Protein 1ABO (pdb70)

GO terms:
  GO:0005515 protein binding (F, IPI)
  GO:0035556 intracellular signal transduction (P, IGI)
  GO:1905244 regulation of modification of synaptic structure (P, IGI)
  GO:1900272 negative regulation of long-term synaptic potentiation (P, IGI)
  GO:0048013 ephrin receptor signaling pathway (P, IGI)
  GO:0046875 ephrin receptor binding (F, IPI)
  GO:0004713 protein tyrosine kinase activity (F, IDA)
  GO:0006468 protein phosphorylation (P, IDA)
  GO:0004713 protein tyrosine kinase activity (F, EXP)
  GO:0045580 regulation of T cell differentiation (P, IMP)
  GO:0051015 actin filament binding (F, IDA)
  GO:0004672 protein kinase activity (F, IDA)
  GO:0016301 kinase activity (F, IDA)
  GO:0034446 substrate adhesion-dependent cell spreading (P, IDA)
  GO:0005634 nucleus (C, IDA)
  GO:0005737 cytoplasm (C, IDA)
  GO:0015629 actin cytoskeleton (C, IDA)
  GO:0031252 cell leading edge (C, IDA)
  GO:0045930 negative regulation of mitotic cell cycle (P, IDA)
  GO:0018108 peptidyl-tyrosine phosphorylation (P, IDA)

Solvent-accessible surface area: 8238 Å² total; per-residue (Å²): 117,74,22,35,4,69,57,87,18,118,38,82,46,71,102,15,22,53,5,87,130,48,37,116,4,139,13,74,12,47,20,139,34,8,74,3,0,54,0,60,12,184,123,27,118,2,30,0,0,27,42,12,15,46,95,59,143,182,115,70,18,33,3,60,66,91,14,116,50,76,46,68,96,15,18,51,4,78,154,49,39,142,4,145,14,66,12,33,22,173,97,5,81,2,0,41,0,50,20,203,119,29,97,0,31,0,0,14,86,11,14,48,72,66,147,153,75,14,136,57,110,28,58,152,52,144,79,14,138,64,105,22,66,151,53,143

Sequence (136 aa):
NLFVALYDFVASGDNTLSITKGEKLRVLGYNHNGEWCEAQTKNGQGWVPSNYITPVNSNLFVALYDFVASGDNTLSITKGEKLRVLGYNHNGEWCEAQTKNGQGWVPSNYITPVNSAPTMPPPLPPAPTMPPPLPP

Nearest PDB structures (foldseek):
  2o88-assembly2_B  TM=9.950E-01  e=3.612E-10  Homo sapiens
  3eg0-assembly1_A  TM=9.978E-01  e=3.826E-10  Homo sapiens
  4j9c-assembly1_A  TM=9.867E-01  e=5.404E-10  Homo sapiens
  3eg1-assembly3_B  TM=9.884E-01  e=6.803E-10  Homo sapiens
  5np5-assembly2_B  TM=9.820E-01  e=1.709E-09  Homo sapiens

CATH classification: 2.30.30.40

B-factor: mean 15.98, std 11.54, range [2.0, 64.11]

Secondary structure (DSSP, 8-state):
-EEEESS-B---STTB--B-TT-EEEEEEE-TTSSEEEEEETTEEEEEEGGGEEE---/-EEEESS-B---STTB--B-TT-EEEEEEE-TTSSEEEEEETTEEEEEEGGGEEES--/--SSPPPPP-/--SSPPPPP-

Foldseek 3Di:
DKKFFCAFDDDDDPFADTDHGGFIWDWDAADPVRQWTWIQGVVGTGIDGNVGMDDDDD/DKKFFCAFDPDDDPFAHTDHHGFIWDWDAADDVRQWTWIQHPVGIGIDGNVRMGHDDD/DDPDDDDDDD/DDPDDDDDDD

Organism: Mus musculus (NCBI:txid10090)

Structure (mmCIF, N/CA/C/O backbone):
data_1ABO
#
_entry.id   1ABO
#
_cell.length_a   33.800
_cell.length_b   54.200
_cell.length_c   35.000
_cell.angle_alpha   90.00
_cell.angle_beta   96.80
_cell.angle_gamma   90.00
#
_symmetry.space_group_name_H-M   'P 1 21 1'
#
loop_
_entity.id
_entity.type
_entity.pdbx_description
1 polymer 'ABL TYROSINE KINASE'
2 polymer '3BP-1 SYNTHETIC PEPTIDE, 10 RESIDUES'
3 non-polymer 'SULFATE ION'
4 water water
#
loop_
_atom_site.group_PDB
_atom_site.id
_atom_site.type_symbol
_atom_site.label_atom_id
_atom_site.label_alt_id
_atom_site.label_comp_id
_atom_site.label_asym_id
_atom_site.label_entity_id
_atom_site.label_seq_id
_atom_site.pdbx_PDB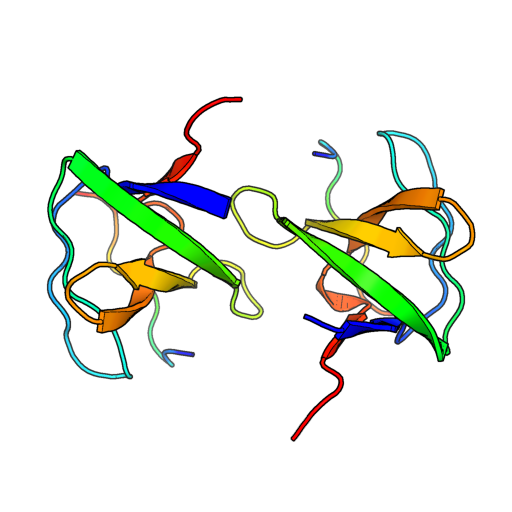_ins_code
_atom_site.Cartn_x
_atom_site.Cartn_y
_atom_site.Cartn_z
_atom_site.occupancy
_atom_site.B_iso_or_equiv
_atom_site.auth_seq_id
_atom_site.auth_comp_id
_atom_site.auth_asym_id
_atom_site.auth_atom_id
_atom_site.pdbx_PDB_model_num
ATOM 1 N N . ASN A 1 5 ? 7.485 -9.543 17.994 1.00 36.17 64 ASN A N 1
ATOM 2 C CA . ASN A 1 5 ? 7.479 -8.060 17.824 1.00 34.45 64 ASN A CA 1
ATOM 3 C C . ASN A 1 5 ? 6.456 -7.755 16.741 1.00 31.89 64 ASN A C 1
ATOM 4 O O . ASN A 1 5 ? 6.823 -7.466 15.593 1.00 31.45 64 ASN A O 1
ATOM 9 N N . LEU A 1 6 ? 5.178 -7.911 17.091 1.00 28.34 65 LEU A N 1
ATOM 10 C CA . LEU A 1 6 ? 4.085 -7.659 16.156 1.00 22.71 65 LEU A CA 1
ATOM 11 C C . LEU A 1 6 ? 3.556 -6.256 16.376 1.00 18.12 65 LEU A C 1
ATOM 12 O O . LEU A 1 6 ? 3.331 -5.842 17.516 1.00 15.64 65 LEU A O 1
ATOM 17 N N . PHE A 1 7 ? 3.380 -5.525 15.282 1.00 13.17 66 PHE A N 1
ATOM 18 C CA . PHE A 1 7 ? 2.887 -4.155 15.331 1.00 10.61 66 PHE A CA 1
ATOM 19 C C . PHE A 1 7 ? 1.743 -3.997 14.352 1.00 7.51 66 PHE A C 1
ATOM 20 O O . PHE A 1 7 ? 1.468 -4.893 13.554 1.00 5.46 66 PHE A O 1
ATOM 28 N N . VAL A 1 8 ? 1.065 -2.863 14.438 1.00 6.54 67 VAL A N 1
ATOM 29 C CA . VAL A 1 8 ? -0.041 -2.567 13.546 1.00 7.29 67 VAL A CA 1
ATOM 30 C C . VAL A 1 8 ? 0.090 -1.115 13.116 1.00 6.04 67 VAL A C 1
ATOM 31 O O . VAL A 1 8 ? 0.571 -0.271 13.882 1.00 3.37 67 VAL A O 1
ATOM 35 N N . ALA A 1 9 ? -0.279 -0.845 11.868 1.00 5.52 68 ALA A N 1
ATOM 36 C CA . ALA A 1 9 ? -0.222 0.506 11.313 1.00 7.51 68 ALA A CA 1
ATOM 37 C C . ALA A 1 9 ? -1.293 1.415 11.917 1.00 7.47 68 ALA A C 1
ATOM 38 O O . ALA A 1 9 ? -2.472 1.066 11.938 1.00 6.45 68 ALA A O 1
ATOM 40 N N . LEU A 1 10 ? -0.881 2.596 12.354 1.00 8.88 69 LEU A N 1
ATOM 41 C CA . LEU A 1 10 ? -1.791 3.584 12.928 1.00 9.60 69 LEU A CA 1
ATOM 42 C C . LEU A 1 10 ? -2.398 4.470 11.848 1.00 9.42 69 LEU A C 1
ATOM 43 O O . LEU A 1 10 ? -3.530 4.948 11.995 1.00 8.29 69 LEU A O 1
ATOM 48 N N . TYR A 1 11 ? -1.629 4.748 10.798 1.00 7.69 70 TYR A N 1
ATOM 49 C CA . TYR A 1 11 ? -2.105 5.613 9.719 1.00 8.38 70 TYR A CA 1
ATOM 50 C C . TYR A 1 11 ? -1.589 5.093 8.395 1.00 8.51 70 TYR A C 1
ATOM 51 O O . TYR A 1 11 ? -0.689 4.253 8.352 1.00 7.45 70 TYR A O 1
ATOM 60 N N . ASP A 1 12 ? -2.150 5.644 7.322 1.00 7.85 71 ASP A N 1
ATOM 61 C CA . ASP A 1 12 ? -1.746 5.325 5.961 1.00 6.69 71 ASP A CA 1
ATOM 62 C C . ASP A 1 12 ? -0.413 6.044 5.730 1.00 6.57 71 ASP A C 1
ATOM 63 O O . ASP A 1 12 ? -0.192 7.137 6.251 1.00 9.41 71 ASP A O 1
ATOM 68 N N . PHE A 1 13 ? 0.457 5.448 4.931 1.00 6.16 72 PHE A N 1
ATOM 69 C CA . PHE A 1 13 ? 1.743 6.048 4.594 1.00 4.51 72 PHE A CA 1
ATOM 70 C C . PHE A 1 13 ? 2.052 5.545 3.187 1.00 5.97 72 PHE A C 1
ATOM 71 O O . PHE A 1 13 ? 1.960 4.341 2.921 1.00 3.17 72 PHE A O 1
ATOM 79 N N . VAL A 1 14 ? 2.364 6.460 2.274 1.00 5.73 73 VAL A N 1
ATOM 80 C CA . VAL A 1 14 ? 2.655 6.070 0.901 1.00 5.89 73 VAL A CA 1
ATOM 81 C C . VAL A 1 14 ? 4.142 6.159 0.665 1.00 6.83 73 VAL A C 1
ATOM 82 O O . VAL A 1 14 ? 4.765 7.169 1.003 1.00 5.94 73 VAL A O 1
ATOM 86 N N . ALA A 1 15 ? 4.715 5.098 0.110 1.00 5.64 74 ALA A N 1
ATOM 87 C CA . ALA A 1 15 ? 6.147 5.055 -0.179 1.00 8.27 74 ALA A CA 1
ATOM 88 C C . ALA A 1 15 ? 6.570 6.139 -1.187 1.00 10.11 74 ALA A C 1
ATOM 89 O O . ALA A 1 15 ? 5.851 6.421 -2.148 1.00 9.74 74 ALA A O 1
ATOM 91 N N . SER A 1 16 ? 7.752 6.714 -0.992 1.00 10.40 75 SER A N 1
ATOM 92 C CA . SER A 1 16 ? 8.249 7.740 -1.902 1.00 13.31 75 SER A CA 1
ATOM 93 C C . SER A 1 16 ? 9.777 7.702 -2.091 1.00 12.17 75 SER A C 1
ATOM 94 O O . SER A 1 16 ? 10.456 8.725 -1.988 1.00 15.09 75 SER A O 1
ATOM 97 N N . GLY A 1 17 ? 10.307 6.524 -2.397 1.00 8.05 76 GLY A N 1
ATOM 98 C CA . GLY A 1 17 ? 11.739 6.399 -2.600 1.00 7.93 76 GLY A CA 1
ATOM 99 C C . GLY A 1 17 ? 12.474 5.966 -1.350 1.00 9.35 76 GLY A C 1
ATOM 100 O O . GLY A 1 17 ? 11.855 5.714 -0.316 1.00 10.16 76 GLY A O 1
ATOM 101 N N . ASP A 1 18 ? 13.794 5.859 -1.447 1.00 7.22 77 ASP A N 1
ATOM 102 C CA . ASP A 1 18 ? 14.639 5.446 -0.328 1.00 7.62 77 ASP A CA 1
ATOM 103 C C . ASP A 1 18 ? 14.212 4.129 0.314 1.00 7.13 77 ASP A C 1
ATOM 104 O O . ASP A 1 18 ? 14.307 3.959 1.533 1.00 7.62 77 ASP A O 1
ATOM 109 N N . ASN A 1 19 ? 13.725 3.203 -0.500 1.00 6.15 78 ASN A N 1
ATOM 110 C CA . ASN A 1 19 ? 13.316 1.886 -0.009 1.00 6.83 78 ASN A CA 1
ATOM 111 C C . ASN A 1 19 ? 12.232 1.924 1.086 1.00 6.73 78 ASN A C 1
ATOM 112 O O . ASN A 1 19 ? 12.218 1.096 2.000 1.00 7.07 78 ASN A O 1
ATOM 117 N N . THR A 1 20 ? 11.289 2.847 0.952 1.00 5.82 79 THR A N 1
ATOM 118 C CA . THR A 1 20 ? 10.184 2.955 1.895 1.00 5.92 79 THR A CA 1
ATOM 119 C C . THR A 1 20 ? 9.068 2.000 1.436 1.00 7.85 79 THR A C 1
ATOM 120 O O . THR A 1 20 ? 9.056 1.553 0.280 1.00 6.98 79 THR A O 1
ATOM 124 N N . LEU A 1 21 ? 8.163 1.649 2.346 1.00 5.75 80 LEU A N 1
ATOM 125 C CA . LEU A 1 21 ? 7.082 0.719 2.040 1.00 5.78 80 LEU A CA 1
ATOM 126 C C . LEU A 1 21 ? 5.708 1.332 2.349 1.00 5.80 80 LEU A C 1
ATOM 127 O O . LEU A 1 21 ? 5.518 1.921 3.404 1.00 6.19 80 LEU A O 1
ATOM 132 N N . SER A 1 22 ? 4.752 1.178 1.439 1.00 4.44 81 SER A N 1
ATOM 133 C CA . SER A 1 22 ? 3.414 1.709 1.649 1.00 5.54 81 SER A CA 1
ATOM 134 C C . SER A 1 22 ? 2.645 0.800 2.600 1.00 4.86 81 SER A C 1
ATOM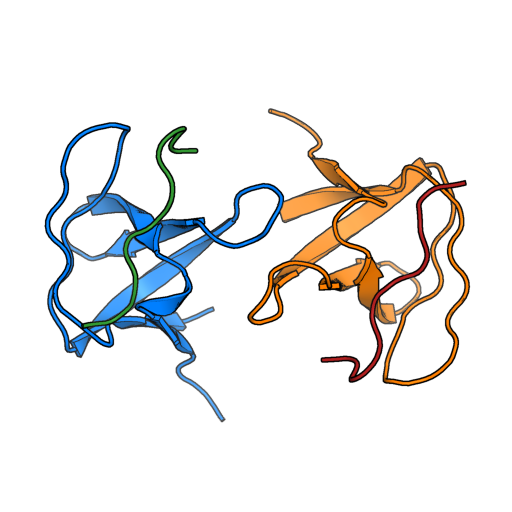 135 O O . SER A 1 22 ? 2.658 -0.432 2.446 1.00 7.34 81 SER A O 1
ATOM 138 N N . ILE A 1 23 ? 1.972 1.407 3.572 1.00 4.34 82 ILE A N 1
ATOM 139 C CA . ILE A 1 23 ? 1.182 0.666 4.558 1.00 4.83 82 ILE A CA 1
ATOM 140 C C . ILE A 1 23 ? -0.188 1.306 4.752 1.00 4.49 82 ILE A C 1
ATOM 141 O O . ILE A 1 23 ? -0.330 2.514 4.627 1.00 5.17 82 ILE A O 1
ATOM 146 N N . THR A 1 24 ? -1.194 0.490 5.039 1.00 5.63 83 THR A N 1
ATOM 147 C CA . THR A 1 24 ? -2.543 0.994 5.258 1.00 8.77 83 THR A CA 1
ATOM 148 C C . THR A 1 24 ? -2.901 0.801 6.733 1.00 7.08 83 THR A C 1
ATOM 149 O O . THR A 1 24 ? -2.510 -0.189 7.345 1.00 7.33 83 THR A O 1
ATOM 153 N N . LYS A 1 25 ? -3.628 1.757 7.299 1.00 6.11 84 LYS A N 1
ATOM 154 C CA . LYS A 1 25 ? -4.052 1.690 8.698 1.00 10.48 84 LYS A CA 1
ATOM 155 C C . LYS A 1 25 ? -4.699 0.333 8.984 1.00 10.16 84 LYS A C 1
ATOM 156 O O . LYS A 1 25 ? -5.500 -0.155 8.174 1.00 8.82 84 LYS A O 1
ATOM 162 N N . GLY A 1 26 ? -4.335 -0.271 10.116 1.00 7.81 85 GLY A N 1
ATOM 163 C CA . GLY A 1 26 ? -4.893 -1.558 10.507 1.00 8.32 85 GLY A CA 1
ATOM 164 C C . GLY A 1 26 ? -4.081 -2.763 10.078 1.00 8.77 85 GLY A C 1
ATOM 165 O O . GLY A 1 26 ? -4.284 -3.883 10.565 1.00 5.54 85 GLY A O 1
ATOM 166 N N . GLU A 1 27 ? -3.131 -2.521 9.184 1.00 9.67 86 GLU A N 1
ATOM 167 C CA . GLU A 1 27 ? -2.277 -3.575 8.651 1.00 12.59 86 GLU A CA 1
ATOM 168 C C . GLU A 1 27 ? -1.228 -4.040 9.660 1.00 12.53 86 GLU A C 1
ATOM 169 O O . GLU A 1 27 ? -0.561 -3.226 10.307 1.00 10.27 86 GLU A O 1
ATOM 175 N N . LYS A 1 28 ? -1.084 -5.356 9.772 1.00 12.05 87 LYS A N 1
ATOM 176 C CA . LYS A 1 28 ? -0.126 -5.961 10.678 1.00 13.59 87 LYS A CA 1
ATOM 177 C C . LYS A 1 28 ? 1.257 -6.008 10.038 1.00 13.05 87 LYS A C 1
ATOM 178 O O . LYS A 1 28 ? 1.387 -6.125 8.814 1.00 10.29 87 LYS A O 1
ATOM 184 N N . LEU A 1 29 ? 2.288 -5.931 10.866 1.00 11.60 88 LEU A N 1
ATOM 185 C CA . LEU A 1 29 ? 3.649 -5.976 10.362 1.00 12.62 88 LEU A CA 1
ATOM 186 C C .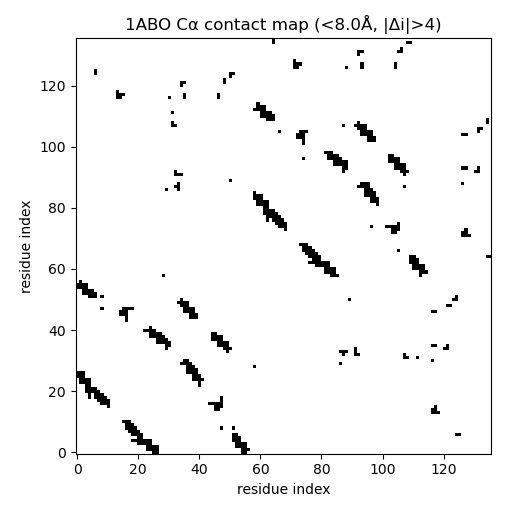 LEU A 1 29 ? 4.649 -6.480 11.400 1.00 12.56 88 LEU A C 1
ATOM 187 O O . LEU A 1 29 ? 4.415 -6.406 12.608 1.00 11.89 88 LEU A O 1
ATOM 192 N N . ARG A 1 30 ? 5.721 -7.082 10.912 1.00 11.84 89 ARG A N 1
ATOM 193 C CA . ARG A 1 30 ? 6.764 -7.594 11.775 1.00 12.59 89 ARG A CA 1
ATOM 194 C C . ARG A 1 30 ? 7.903 -6.591 11.659 1.00 13.57 89 ARG A C 1
ATOM 195 O O . ARG A 1 30 ? 8.278 -6.192 10.543 1.00 12.70 89 ARG A O 1
ATOM 203 N N . VAL A 1 31 ? 8.383 -6.105 12.800 1.00 13.11 90 VAL A N 1
ATOM 204 C CA . VAL A 1 31 ? 9.480 -5.147 12.805 1.00 13.59 90 VAL A CA 1
ATOM 205 C C . VAL A 1 31 ? 10.797 -5.917 12.736 1.00 13.87 90 VAL A C 1
ATOM 206 O O . VAL A 1 31 ? 11.041 -6.809 13.547 1.00 13.44 90 VAL A O 1
ATOM 210 N N . LEU A 1 32 ? 11.626 -5.585 11.756 1.00 11.53 91 LEU A N 1
ATOM 211 C CA . LEU A 1 32 ? 12.911 -6.255 11.578 1.00 13.00 91 LEU A CA 1
ATOM 212 C C . LEU A 1 32 ? 14.075 -5.463 12.168 1.00 13.62 91 LEU A C 1
ATOM 213 O O . LEU A 1 32 ? 15.111 -6.036 12.509 1.00 14.99 91 LEU A O 1
ATOM 218 N N . GLY A 1 33 ? 13.920 -4.147 12.267 1.00 12.34 92 GLY A N 1
ATOM 219 C CA . GLY A 1 33 ? 14.994 -3.328 12.803 1.00 11.85 92 GLY A CA 1
ATOM 220 C C . GLY A 1 33 ? 14.672 -1.845 12.788 1.00 10.93 92 GLY A C 1
ATOM 221 O O . GLY A 1 33 ? 13.589 -1.451 12.358 1.00 7.87 92 GLY A O 1
ATOM 222 N N . TYR A 1 34 ? 15.637 -1.028 13.207 1.00 9.17 93 TYR A N 1
ATOM 223 C CA . TYR A 1 34 ? 15.472 0.423 13.277 1.00 12.08 93 TYR A CA 1
ATOM 224 C C . TYR A 1 34 ? 16.743 1.116 12.794 1.00 12.11 93 TYR A C 1
ATOM 225 O O . TYR A 1 34 ? 17.776 0.465 12.626 1.00 13.08 93 TYR A O 1
ATOM 234 N N . ASN A 1 35 ? 16.663 2.420 12.531 1.00 11.44 94 ASN A N 1
ATOM 235 C CA . ASN A 1 35 ? 17.851 3.168 12.131 1.00 11.35 94 ASN A CA 1
ATOM 236 C C . ASN A 1 35 ? 18.471 3.681 13.437 1.00 13.34 94 ASN A C 1
ATOM 237 O O . ASN A 1 35 ? 17.928 3.428 14.522 1.00 14.81 94 ASN A O 1
ATOM 242 N N . HIS A 1 36 ? 19.561 4.436 13.348 1.00 14.44 95 HIS A N 1
ATOM 243 C CA . HIS A 1 36 ? 20.269 4.918 14.544 1.00 16.44 95 HIS A CA 1
ATOM 244 C C . HIS A 1 36 ? 19.486 5.653 15.630 1.00 16.37 95 HIS A C 1
ATOM 245 O O . HIS A 1 36 ? 19.858 5.592 16.795 1.00 14.65 95 HIS A O 1
ATOM 252 N N . ASN A 1 37 ? 18.451 6.397 15.260 1.00 16.88 96 ASN A N 1
ATOM 253 C CA . ASN A 1 37 ? 17.681 7.107 16.271 1.00 16.44 96 ASN A CA 1
ATOM 254 C C . ASN A 1 37 ? 16.242 6.653 16.361 1.00 16.63 96 ASN A C 1
ATOM 255 O O . ASN A 1 37 ? 15.380 7.394 16.820 1.00 18.03 96 ASN A O 1
ATOM 260 N N . GLY A 1 38 ? 15.988 5.440 15.888 1.00 14.96 97 GLY A N 1
ATOM 261 C CA . GLY A 1 38 ? 14.646 4.883 15.921 1.00 15.27 97 GLY A CA 1
ATOM 262 C C . GLY A 1 38 ? 13.509 5.608 15.208 1.00 13.63 97 GLY A C 1
ATOM 263 O O . GLY A 1 38 ? 12.351 5.262 15.430 1.00 15.25 97 GLY A O 1
ATOM 264 N N . GLU A 1 39 ? 13.808 6.600 14.373 1.00 10.69 98 GLU A N 1
ATOM 265 C CA . GLU A 1 39 ? 12.765 7.330 13.649 1.00 11.33 98 GLU A CA 1
ATOM 266 C C . GLU A 1 39 ? 12.209 6.513 12.491 1.00 9.77 98 GLU A C 1
ATOM 267 O O . GLU A 1 39 ? 11.061 6.715 12.068 1.00 9.24 98 GLU A O 1
ATOM 273 N N . TRP A 1 40 ? 13.046 5.629 11.952 1.00 7.20 99 TRP A N 1
ATOM 274 C CA . TRP A 1 40 ? 12.656 4.761 10.849 1.00 8.37 99 TRP A CA 1
ATOM 275 C C . TRP A 1 40 ? 12.694 3.318 11.306 1.00 7.54 99 TRP A C 1
ATOM 276 O O . TRP A 1 40 ? 13.610 2.893 12.003 1.00 7.94 99 TRP A O 1
ATOM 287 N N . CYS A 1 41 ? 11.715 2.558 10.852 1.00 7.09 100 CYS A N 1
ATOM 288 C CA . CYS A 1 41 ? 11.584 1.171 11.230 1.00 8.85 100 CYS A CA 1
ATOM 289 C C . CYS A 1 41 ? 11.548 0.309 9.978 1.00 9.27 100 CYS A C 1
ATOM 290 O O . CYS A 1 41 ? 10.853 0.654 9.009 1.00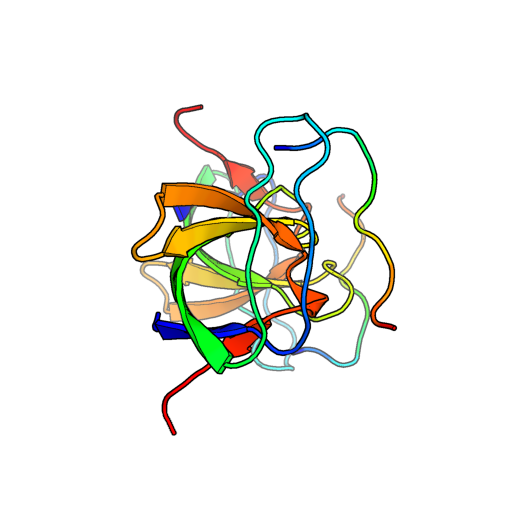 8.15 100 CYS A O 1
ATOM 293 N N . GLU A 1 42 ? 12.359 -0.750 9.947 1.00 8.15 101 GLU A N 1
ATOM 294 C CA . GLU A 1 42 ? 12.352 -1.653 8.798 1.00 8.86 101 GLU A CA 1
ATOM 295 C C . GLU A 1 42 ? 11.297 -2.718 9.083 1.00 8.81 101 GLU A C 1
ATOM 296 O O . GLU A 1 42 ? 11.415 -3.486 10.054 1.00 7.42 101 GLU A O 1
ATOM 302 N N . ALA A 1 43 ? 10.295 -2.781 8.214 1.00 5.36 102 ALA A N 1
ATOM 303 C CA . ALA A 1 43 ? 9.176 -3.677 8.409 1.00 7.32 102 ALA A CA 1
ATOM 304 C C . ALA A 1 43 ? 8.870 -4.650 7.274 1.00 7.08 102 ALA A C 1
ATOM 305 O O . ALA A 1 43 ? 9.305 -4.460 6.137 1.00 7.09 102 ALA A O 1
ATOM 307 N N . GLN A 1 44 ? 8.122 -5.697 7.614 1.00 7.11 103 GLN A N 1
ATOM 308 C CA . GLN A 1 44 ? 7.677 -6.705 6.663 1.00 9.20 103 GLN A CA 1
ATOM 309 C C . GLN A 1 44 ? 6.173 -6.850 6.854 1.00 10.01 103 GLN A C 1
ATOM 310 O O . GLN A 1 44 ? 5.692 -7.005 7.974 1.00 8.40 103 GLN A O 1
ATOM 316 N N . THR A 1 45 ? 5.430 -6.738 5.763 1.00 13.01 104 THR A N 1
ATOM 317 C CA . THR A 1 45 ? 3.980 -6.884 5.781 1.00 11.81 104 THR A CA 1
ATOM 318 C C . THR A 1 45 ? 3.707 -7.949 4.728 1.00 14.14 104 THR A C 1
ATOM 319 O O . THR A 1 45 ? 4.645 -8.532 4.165 1.00 12.59 104 THR A O 1
ATOM 323 N N . LYS A 1 46 ? 2.438 -8.201 4.437 1.00 15.76 105 LYS A N 1
ATOM 324 C CA . LYS A 1 46 ? 2.104 -9.185 3.413 1.00 20.13 105 LYS A CA 1
ATOM 325 C C . LYS A 1 46 ? 2.470 -8.669 2.013 1.00 20.31 105 LYS A C 1
ATOM 326 O O . LYS A 1 46 ? 2.676 -9.449 1.085 1.00 21.07 105 LYS A O 1
ATOM 332 N N . ASN A 1 47 ? 2.621 -7.355 1.894 1.00 20.95 106 ASN A N 1
ATOM 333 C CA . ASN A 1 47 ? 2.948 -6.722 0.622 1.00 22.62 106 ASN A CA 1
ATOM 334 C C . ASN A 1 47 ? 4.433 -6.611 0.335 1.00 21.38 106 ASN A C 1
ATOM 335 O O . ASN A 1 47 ? 4.815 -6.363 -0.800 1.00 24.63 106 ASN A O 1
ATOM 340 N N . GLY A 1 48 ? 5.272 -6.750 1.353 1.00 19.49 107 GLY A N 1
ATOM 341 C CA . GLY A 1 48 ? 6.701 -6.651 1.121 1.00 18.66 107 GLY A CA 1
ATOM 342 C C . GLY A 1 48 ? 7.514 -6.227 2.330 1.00 18.32 107 GLY A C 1
ATOM 343 O O . GLY A 1 48 ? 7.076 -6.407 3.469 1.00 18.44 107 GLY A O 1
ATOM 344 N N . GLN A 1 49 ? 8.699 -5.673 2.070 1.00 16.43 108 GLN A N 1
ATOM 345 C CA . GLN A 1 49 ? 9.622 -5.204 3.104 1.00 16.31 108 GLN A CA 1
ATOM 346 C C . GLN A 1 49 ? 10.132 -3.822 2.727 1.00 13.97 108 GLN A C 1
ATOM 347 O O . GLN A 1 49 ? 10.300 -3.517 1.543 1.00 12.76 108 GLN A O 1
ATOM 353 N N . GLY A 1 50 ? 10.428 -3.015 3.740 1.00 10.46 109 GLY A N 1
ATOM 354 C CA . GLY A 1 50 ? 10.918 -1.674 3.507 1.00 8.13 109 GLY A CA 1
ATOM 355 C C . GLY A 1 50 ? 10.745 -0.843 4.758 1.00 8.89 109 GLY A C 1
ATOM 356 O O . GLY A 1 50 ? 10.168 -1.301 5.752 1.00 8.90 109 GLY A O 1
ATOM 357 N N . TRP A 1 51 ? 11.202 0.399 4.689 1.00 6.22 110 TRP A N 1
ATOM 358 C CA . TRP A 1 51 ? 11.141 1.325 5.805 1.00 5.29 110 TRP A CA 1
ATOM 359 C C . TRP A 1 51 ? 9.824 2.101 5.930 1.00 5.47 110 TRP A C 1
ATOM 360 O O . TRP A 1 51 ? 9.251 2.530 4.925 1.00 3.33 110 TRP A O 1
ATOM 371 N N . VAL A 1 52 ? 9.349 2.248 7.168 1.00 4.41 111 VAL A N 1
ATOM 372 C CA . VAL A 1 52 ? 8.129 2.999 7.509 1.00 5.61 111 VAL A CA 1
ATOM 373 C C . VAL A 1 52 ? 8.463 3.832 8.765 1.00 4.89 111 VAL A C 1
ATOM 374 O O . VAL A 1 52 ? 9.426 3.526 9.470 1.00 4.27 111 VAL A O 1
ATOM 378 N N . PRO A 1 53 ? 7.739 4.945 9.001 1.00 4.50 112 PRO A N 1
ATOM 379 C CA . PRO A 1 53 ? 8.017 5.775 10.182 1.00 4.99 112 PRO A CA 1
ATOM 380 C C . PRO A 1 53 ? 7.630 5.037 11.458 1.00 5.22 112 PRO A C 1
ATOM 381 O O . PRO A 1 53 ? 6.557 4.429 11.531 1.00 4.56 112 PRO A O 1
ATOM 385 N N . SER A 1 54 ? 8.500 5.086 12.459 1.00 5.54 113 SER A N 1
ATOM 386 C CA . SER A 1 54 ? 8.235 4.423 13.733 1.00 9.30 113 SER A CA 1
ATOM 387 C C . SER A 1 54 ? 7.018 5.010 14.443 1.00 10.03 113 SER A C 1
ATOM 388 O O . SER A 1 54 ? 6.308 4.304 15.155 1.00 9.89 113 SER A O 1
ATOM 391 N N . ASN A 1 55 ? 6.773 6.298 14.238 1.00 8.60 114 ASN A N 1
ATOM 392 C CA . ASN A 1 55 ? 5.627 6.964 14.855 1.00 13.01 114 ASN A CA 1
ATOM 393 C C . ASN A 1 55 ? 4.283 6.609 14.197 1.00 11.80 114 ASN A C 1
ATOM 394 O O . ASN A 1 55 ? 3.236 7.063 14.645 1.00 13.25 114 ASN A O 1
ATOM 399 N N . TYR A 1 56 ? 4.317 5.787 13.149 1.00 9.49 115 TYR A N 1
ATOM 400 C CA . TYR A 1 56 ? 3.109 5.374 12.437 1.00 6.00 115 TYR A CA 1
ATOM 401 C C . TYR A 1 56 ? 2.674 3.957 12.793 1.00 6.82 115 TYR A C 1
ATOM 402 O O . TYR A 1 56 ? 1.742 3.424 12.190 1.00 7.82 115 TYR A O 1
ATOM 411 N N . ILE A 1 57 ? 3.367 3.320 13.724 1.00 6.24 116 ILE A N 1
ATOM 412 C CA . ILE A 1 57 ? 3.012 1.962 14.106 1.00 7.06 116 ILE A CA 1
ATOM 413 C C . ILE A 1 57 ? 2.937 1.853 15.625 1.00 7.69 116 ILE A C 1
ATOM 414 O O . ILE A 1 57 ? 3.485 2.692 16.339 1.00 7.88 116 ILE A O 1
ATOM 419 N N . THR A 1 58 ? 2.247 0.830 16.114 1.00 6.09 117 THR A N 1
ATOM 420 C CA . THR A 1 58 ? 2.104 0.628 17.549 1.00 6.77 117 THR A CA 1
ATOM 421 C C . THR A 1 58 ? 2.102 -0.884 17.847 1.00 7.97 117 THR A C 1
ATOM 422 O O . THR A 1 58 ? 1.612 -1.681 17.045 1.00 6.40 117 THR A O 1
ATOM 426 N N . PRO A 1 59 ? 2.706 -1.301 18.975 1.00 8.32 118 PRO A N 1
ATOM 427 C CA . PRO A 1 59 ? 2.780 -2.716 19.363 1.00 7.99 118 PRO A CA 1
ATOM 428 C C . PRO A 1 59 ? 1.467 -3.435 19.685 1.00 9.41 118 PRO A C 1
ATOM 429 O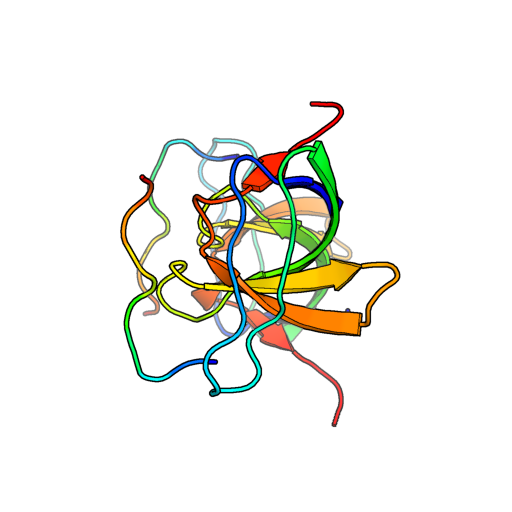 O . PRO A 1 59 ? 0.507 -2.838 20.180 1.00 8.10 118 PRO A O 1
ATOM 433 N N . VAL A 1 60 ? 1.432 -4.724 19.364 1.00 8.74 119 VAL A N 1
ATOM 434 C CA . VAL A 1 60 ? 0.279 -5.565 19.644 1.00 11.20 119 VAL A CA 1
ATOM 435 C C . VAL A 1 60 ? 0.751 -6.665 20.598 1.00 14.23 119 VAL A C 1
ATOM 436 O O . VAL A 1 60 ? 1.691 -7.398 20.284 1.00 12.83 119 VAL A O 1
ATOM 440 N N . ASN A 1 61 ? 0.148 -6.674 21.787 1.00 19.52 120 ASN A N 1
ATOM 441 C CA . ASN A 1 61 ? 0.368 -7.626 22.893 1.00 25.96 120 ASN A CA 1
ATOM 442 C C . ASN A 1 61 ? 0.608 -7.012 24.267 1.00 28.42 120 ASN A C 1
ATOM 443 O O . ASN A 1 61 ? 1.552 -6.243 24.481 1.00 29.05 120 ASN A O 1
ATOM 448 N N . SER A 1 62 ? -0.307 -7.339 25.173 1.00 32.12 121 SER A N 1
ATOM 449 C CA . SER A 1 62 ? -0.303 -6.874 26.553 1.00 36.17 121 SER A CA 1
ATOM 450 C C . SER A 1 62 ? -1.530 -7.500 27.247 1.00 38.45 121 SER A C 1
ATOM 451 O O . SER A 1 62 ? -2.033 -6.906 28.229 1.00 40.44 121 SER A O 1
ATOM 455 N N . ASN B 1 5 ? 18.525 -5.751 17.082 1.00 32.83 64 ASN B N 1
ATOM 456 C CA . ASN B 1 5 ? 19.636 -6.202 16.191 1.00 31.69 64 ASN B CA 1
ATOM 457 C C . ASN B 1 5 ? 20.950 -6.209 16.994 1.00 28.18 64 ASN B C 1
ATOM 458 O O . ASN B 1 5 ? 20.943 -5.825 18.162 1.00 26.87 64 ASN B O 1
ATOM 463 N N . LEU B 1 6 ? 22.052 -6.664 16.389 1.00 24.20 65 LEU B N 1
ATOM 464 C CA . LEU B 1 6 ? 23.352 -6.737 17.078 1.00 19.47 65 LEU B CA 1
ATOM 465 C C . LEU B 1 6 ? 24.146 -5.420 17.034 1.00 17.58 65 LEU B C 1
ATOM 466 O O . LEU B 1 6 ? 24.462 -4.892 15.958 1.00 15.18 65 LEU B O 1
ATOM 471 N N . PHE B 1 7 ? 24.460 -4.902 18.217 1.00 13.92 66 PHE B N 1
ATOM 472 C CA . PHE B 1 7 ? 25.178 -3.647 18.379 1.00 9.71 66 PHE B CA 1
ATOM 473 C C . PHE B 1 7 ? 26.325 -3.801 19.381 1.00 9.29 66 PHE B C 1
ATOM 474 O O . PHE B 1 7 ? 26.393 -4.796 20.104 1.00 8.46 66 PHE B O 1
ATOM 482 N N . VAL B 1 8 ? 27.199 -2.797 19.451 1.00 7.74 67 VAL B N 1
ATOM 483 C CA . VAL B 1 8 ? 28.317 -2.810 20.399 1.00 7.88 67 VAL B CA 1
ATOM 484 C C . VAL B 1 8 ? 28.409 -1.452 21.108 1.00 6.58 67 VAL B C 1
ATOM 485 O O . VAL B 1 8 ? 28.068 -0.407 20.536 1.00 7.37 67 VAL B O 1
ATOM 489 N N . ALA B 1 9 ? 28.764 -1.476 22.387 1.00 6.87 68 ALA B N 1
ATOM 490 C CA . ALA B 1 9 ? 28.881 -0.246 23.168 1.00 5.58 68 ALA B CA 1
ATOM 491 C C . ALA B 1 9 ? 30.147 0.538 22.841 1.00 4.88 68 ALA B C 1
ATOM 492 O O . ALA B 1 9 ? 31.235 -0.024 22.726 1.00 3.97 68 ALA B O 1
ATOM 494 N N . LEU B 1 10 ? 30.000 1.852 22.733 1.00 4.78 69 LEU B N 1
ATOM 495 C CA . LEU B 1 10 ? 31.121 2.733 22.433 1.00 6.60 69 LEU B CA 1
ATOM 496 C C . LEU B 1 10 ? 31.794 3.263 23.699 1.00 8.34 69 LEU B C 1
ATOM 497 O O . LEU B 1 10 ? 32.979 3.609 23.675 1.00 8.03 69 LEU B O 1
ATOM 502 N N . TYR B 1 11 ? 31.023 3.371 24.783 1.00 6.76 70 TYR B N 1
ATOM 503 C CA . TYR B 1 11 ? 31.530 3.918 26.049 1.00 7.39 70 TYR B CA 1
ATOM 504 C C . TYR B 1 11 ? 30.844 3.260 27.234 1.00 7.98 70 TYR B C 1
ATOM 505 O O . TYR B 1 11 ? 29.782 2.647 27.093 1.00 5.40 70 TYR B O 1
ATOM 514 N N . ASP B 1 12 ? 31.457 3.398 28.404 1.00 6.22 71 ASP B N 1
ATOM 515 C CA . ASP B 1 12 ? 30.880 2.873 29.639 1.00 6.55 71 ASP B CA 1
ATOM 516 C C . ASP B 1 12 ? 29.709 3.781 29.994 1.00 7.19 71 ASP B C 1
ATOM 517 O O . ASP B 1 12 ? 29.786 5.002 29.797 1.00 8.14 71 ASP B O 1
ATOM 522 N N . PHE B 1 13 ? 28.659 3.196 30.558 1.00 5.18 72 PHE B N 1
ATOM 523 C CA . PHE B 1 13 ? 27.479 3.945 30.995 1.00 5.35 72 PHE B CA 1
ATOM 524 C C . PHE B 1 13 ? 27.002 3.187 32.234 1.00 6.00 72 PHE B C 1
ATOM 525 O O . PHE B 1 13 ? 26.984 1.956 32.225 1.00 4.18 72 PHE B O 1
ATOM 533 N N . VAL B 1 14 ? 26.751 3.906 33.333 1.00 6.65 73 VAL B N 1
ATOM 534 C CA . VAL B 1 14 ? 26.306 3.261 34.567 1.00 7.57 73 VAL B CA 1
ATOM 535 C C . VAL B 1 14 ? 24.859 3.625 34.871 1.00 7.71 73 VAL B C 1
ATOM 536 O O . VAL B 1 14 ? 24.482 4.793 34.818 1.00 8.15 73 VAL B O 1
ATOM 540 N N . ALA B 1 15 ? 24.052 2.611 35.146 1.00 6.30 74 ALA B N 1
ATOM 541 C CA . ALA B 1 15 ? 22.640 2.786 35.453 1.00 8.62 74 ALA B CA 1
ATOM 542 C C . ALA B 1 15 ? 22.411 3.789 36.584 1.00 11.04 74 ALA B C 1
ATOM 543 O O . ALA B 1 15 ? 23.098 3.756 37.606 1.00 11.67 74 ALA B O 1
ATOM 545 N N . SER B 1 16 ? 21.414 4.647 36.417 1.00 13.19 75 SER B N 1
ATOM 546 C CA . SER B 1 16 ? 21.085 5.648 37.426 1.00 15.94 75 SER B CA 1
ATOM 547 C C . SER B 1 16 ? 19.570 5.796 37.600 1.00 15.87 75 SER B C 1
ATOM 548 O O . SER B 1 16 ? 19.047 6.916 37.663 1.00 19.06 75 SER B O 1
ATOM 551 N N . GLY B 1 17 ? 18.870 4.666 37.669 1.00 14.05 76 GLY B N 1
ATOM 552 C CA . GLY B 1 17 ? 17.427 4.694 37.835 1.00 11.85 76 GLY B CA 1
ATOM 553 C C . GLY B 1 17 ? 16.694 4.732 36.507 1.00 10.99 76 GLY B C 1
ATOM 554 O O . GLY B 1 17 ? 17.309 4.676 35.447 1.00 9.76 76 GLY B O 1
ATOM 555 N N . ASP B 1 18 ? 15.368 4.817 36.572 1.00 8.88 77 ASP B N 1
ATOM 556 C CA . ASP B 1 18 ? 14.518 4.856 35.387 1.00 8.44 77 ASP B CA 1
ATOM 557 C C . ASP B 1 18 ? 14.734 3.635 34.511 1.00 6.15 77 ASP B C 1
ATOM 558 O O . ASP B 1 18 ? 14.726 3.736 33.293 1.00 5.88 77 ASP B O 1
ATOM 563 N N . ASN B 1 19 ? 14.969 2.491 35.142 1.00 5.64 78 ASN B N 1
ATOM 564 C CA . ASN B 1 19 ? 15.178 1.232 34.434 1.00 6.39 78 ASN B CA 1
ATOM 565 C C . ASN B 1 19 ? 16.321 1.290 33.396 1.00 6.44 78 ASN B C 1
ATOM 566 O O . ASN B 1 19 ? 16.212 0.710 32.314 1.00 6.48 78 ASN B O 1
ATOM 571 N N . THR B 1 20 ? 17.406 1.987 33.722 1.00 5.47 79 THR B N 1
ATOM 572 C CA . THR B 1 20 ? 18.552 2.079 32.823 1.00 5.78 79 THR B CA 1
ATOM 573 C C . THR B 1 20 ? 19.459 0.878 33.073 1.00 7.23 79 THR B C 1
ATOM 574 O O . THR B 1 20 ? 19.343 0.218 34.105 1.00 7.68 79 THR B O 1
ATOM 578 N N . LEU B 1 21 ? 20.341 0.572 32.128 1.00 6.32 80 LEU B N 1
ATOM 579 C CA . LEU B 1 21 ? 21.217 -0.588 32.257 1.00 5.28 80 LEU B CA 1
ATOM 580 C C . LEU B 1 21 ? 22.691 -0.215 32.106 1.00 6.53 80 LEU B C 1
ATOM 581 O O . LEU B 1 21 ? 23.042 0.568 31.227 1.00 4.57 80 LEU B O 1
ATOM 586 N N . SER B 1 22 ? 23.542 -0.749 32.984 1.00 4.59 81 SER B N 1
ATOM 587 C CA . SER B 1 22 ? 24.978 -0.474 32.930 1.00 7.35 81 SER B CA 1
ATOM 588 C C . SER B 1 22 ? 25.610 -1.287 31.816 1.00 8.43 81 SER B C 1
ATOM 589 O O . SER B 1 22 ? 25.284 -2.462 31.650 1.00 9.04 81 SER B O 1
ATOM 592 N N . ILE B 1 23 ? 26.502 -0.664 31.053 1.00 7.60 82 ILE B N 1
ATOM 593 C CA . ILE B 1 23 ? 27.187 -1.343 29.950 1.00 6.26 82 ILE B CA 1
ATOM 594 C C . ILE B 1 23 ? 28.634 -0.884 29.925 1.00 5.24 82 ILE B C 1
ATOM 595 O O . ILE B 1 23 ? 28.971 0.155 30.496 1.00 6.86 82 ILE B O 1
ATOM 600 N N . THR B 1 24 ? 29.498 -1.675 29.305 1.00 6.30 83 THR B N 1
ATOM 601 C CA . THR B 1 24 ? 30.910 -1.333 29.211 1.00 7.17 83 THR B CA 1
ATOM 602 C C . THR B 1 24 ? 31.347 -1.276 27.754 1.00 7.54 83 THR B C 1
ATOM 603 O O . THR B 1 24 ? 30.798 -1.983 26.897 1.00 6.09 83 THR B O 1
ATOM 607 N N . LYS B 1 25 ? 32.362 -0.459 27.492 1.00 8.17 84 LYS B N 1
ATOM 608 C CA . LYS B 1 25 ? 32.917 -0.290 26.162 1.00 8.87 84 LYS B CA 1
ATOM 609 C C . LYS B 1 25 ? 33.347 -1.621 25.566 1.00 6.52 84 LYS B C 1
ATOM 610 O O . LYS B 1 25 ? 34.147 -2.336 26.161 1.00 7.19 84 LYS B O 1
ATOM 616 N N . GLY B 1 26 ? 32.839 -1.924 24.372 1.00 6.88 85 GLY B N 1
ATOM 617 C CA . GLY B 1 26 ? 33.168 -3.165 23.692 1.00 6.29 85 GLY B CA 1
ATOM 618 C C . GLY B 1 26 ? 32.144 -4.276 23.872 1.00 7.41 85 GLY B C 1
ATOM 619 O O . GLY B 1 26 ? 32.169 -5.266 23.139 1.00 8.74 85 GLY B O 1
ATOM 620 N N . GLU B 1 27 ? 31.230 -4.106 24.825 1.00 6.14 86 GLU B N 1
ATOM 621 C CA . GLU B 1 27 ? 30.206 -5.103 25.116 1.00 4.94 86 GLU B CA 1
ATOM 622 C C . GLU B 1 27 ? 29.177 -5.205 23.991 1.00 6.15 86 GLU B C 1
ATOM 623 O O . GLU B 1 27 ? 28.769 -4.192 23.419 1.00 6.77 86 GLU B O 1
ATOM 629 N N . LYS B 1 28 ? 28.773 -6.428 23.668 1.00 8.12 87 LYS B N 1
ATOM 630 C CA . LYS B 1 28 ? 27.774 -6.683 22.623 1.00 8.27 87 LYS B CA 1
ATOM 631 C C . LYS B 1 28 ? 26.382 -6.542 23.223 1.00 8.61 87 LYS B C 1
ATOM 632 O O . LYS B 1 28 ? 26.196 -6.823 24.410 1.00 8.42 87 LYS B O 1
ATOM 638 N N . LEU B 1 29 ? 25.406 -6.122 22.421 1.00 7.95 88 LEU B N 1
ATOM 639 C CA . LEU B 1 29 ? 24.040 -5.963 22.910 1.00 9.31 88 LEU B CA 1
ATOM 640 C C . LEU B 1 29 ? 22.996 -6.192 21.827 1.00 9.57 88 LEU B C 1
ATOM 641 O O . LEU B 1 29 ? 23.256 -5.994 20.635 1.00 8.69 88 LEU B O 1
ATOM 646 N N . ARG B 1 30 ? 21.806 -6.594 22.257 1.00 10.10 89 ARG B N 1
ATOM 647 C CA . ARG B 1 30 ? 20.677 -6.770 21.352 1.00 12.79 89 ARG B CA 1
ATOM 648 C C . ARG B 1 30 ? 19.800 -5.528 21.549 1.00 12.52 89 ARG B C 1
ATOM 649 O O . ARG B 1 30 ? 19.454 -5.171 22.683 1.00 13.03 89 ARG B O 1
ATOM 657 N N . VAL B 1 31 ? 19.449 -4.855 20.469 1.00 11.01 90 VAL B N 1
ATOM 658 C CA . VAL B 1 31 ? 18.589 -3.690 20.588 1.00 11.18 90 VAL B CA 1
ATOM 659 C C . VAL B 1 31 ? 17.139 -4.125 20.360 1.00 12.44 90 VAL B C 1
ATOM 660 O O . VAL B 1 31 ? 16.844 -4.791 19.366 1.00 12.60 90 VAL B O 1
ATOM 664 N N . LEU B 1 32 ? 16.261 -3.786 21.303 1.00 11.84 91 LEU B N 1
ATOM 665 C CA . LEU B 1 32 ? 14.841 -4.146 21.239 1.00 13.93 91 LEU B CA 1
ATOM 666 C C . LEU B 1 32 ? 13.916 -3.053 20.698 1.00 12.55 91 LEU B C 1
ATOM 667 O O . LEU B 1 32 ? 12.888 -3.353 20.097 1.00 12.62 91 LEU B O 1
ATOM 672 N N . GLY B 1 33 ? 14.245 -1.795 20.959 1.00 10.80 92 GLY B N 1
ATOM 673 C CA . GLY B 1 33 ? 13.405 -0.713 20.483 1.00 10.16 92 GLY B CA 1
ATOM 674 C C . GLY B 1 33 ? 13.924 0.625 20.953 1.00 11.59 92 GLY B C 1
ATOM 675 O O . GLY B 1 33 ? 14.955 0.672 21.632 1.00 11.51 92 GLY B O 1
ATOM 676 N N . TYR B 1 34 ? 13.211 1.700 20.608 1.00 10.06 93 TYR B N 1
ATOM 677 C CA . TYR B 1 34 ? 13.588 3.068 20.976 1.00 10.35 93 TYR B CA 1
ATOM 678 C C . TYR B 1 34 ? 12.438 3.827 21.631 1.00 10.32 93 TYR B C 1
ATOM 679 O O . TYR B 1 34 ? 11.282 3.436 21.507 1.00 10.36 93 TYR B O 1
ATOM 688 N N . ASN B 1 35 ? 12.743 4.920 22.322 1.00 10.44 94 ASN B N 1
ATOM 689 C CA . ASN B 1 35 ? 11.666 5.699 22.927 1.00 13.75 94 ASN B CA 1
ATOM 690 C C . ASN B 1 35 ? 11.157 6.669 21.859 1.00 15.65 94 ASN B C 1
ATOM 691 O O . ASN B 1 35 ? 11.720 6.743 20.760 1.00 14.23 94 ASN B O 1
ATOM 696 N N . HIS B 1 36 ? 10.115 7.425 22.177 1.00 18.06 95 HIS B N 1
ATOM 697 C CA . HIS B 1 36 ? 9.521 8.353 21.216 1.00 21.31 95 HIS B CA 1
ATOM 698 C C . HIS B 1 36 ? 10.476 9.339 20.538 1.00 20.47 95 HIS B C 1
ATOM 699 O O . HIS B 1 36 ? 10.453 9.469 19.308 1.00 19.80 95 HIS B O 1
ATOM 706 N N . ASN B 1 37 ? 11.295 10.042 21.321 1.00 17.71 96 ASN B N 1
ATOM 707 C CA . ASN B 1 37 ? 12.216 11.019 20.749 1.00 16.55 96 ASN B CA 1
ATOM 708 C C . ASN B 1 37 ? 13.530 10.455 20.225 1.00 16.67 96 ASN B C 1
ATOM 709 O O . ASN B 1 37 ? 14.389 11.210 19.768 1.00 17.41 96 ASN B O 1
ATOM 714 N N . GLY B 1 38 ? 13.689 9.137 20.313 1.00 15.23 97 GLY B N 1
ATOM 715 C CA . GLY B 1 38 ? 14.891 8.481 19.817 1.00 13.77 97 GLY B CA 1
ATOM 716 C C . GLY B 1 38 ? 16.182 8.618 20.605 1.00 13.42 97 GLY B C 1
ATOM 717 O O . GLY B 1 38 ? 17.215 8.095 20.183 1.00 12.81 97 GLY B O 1
ATOM 718 N N . GLU B 1 39 ? 16.140 9.283 21.753 1.00 12.99 98 GLU B N 1
ATOM 719 C CA . GLU B 1 39 ? 17.345 9.461 22.565 1.00 14.40 98 GLU B CA 1
ATOM 720 C C . GLU B 1 39 ? 17.725 8.253 23.427 1.00 11.61 98 GLU B C 1
ATOM 721 O O . GLU B 1 39 ? 18.893 8.091 23.798 1.00 10.65 98 GLU B O 1
ATOM 727 N N . TRP B 1 40 ? 16.738 7.427 23.758 1.00 10.85 99 TRP B N 1
ATOM 728 C CA . TRP B 1 40 ? 16.961 6.231 24.576 1.00 10.05 99 TRP B CA 1
ATOM 729 C C . TRP B 1 40 ? 16.657 4.985 23.753 1.00 9.64 99 TRP B C 1
ATOM 730 O O . TRP B 1 40 ? 15.748 4.972 22.920 1.00 7.28 99 TRP B O 1
ATOM 741 N N . CYS B 1 41 ? 17.402 3.929 24.043 1.00 9.36 100 CYS B N 1
ATOM 742 C CA . CYS B 1 41 ? 17.294 2.666 23.340 1.00 11.67 100 CYS B CA 1
ATOM 743 C C . CYS B 1 41 ? 17.182 1.524 24.352 1.00 10.74 100 CYS B C 1
ATOM 744 O O . CYS B 1 41 ? 17.961 1.472 25.304 1.00 11.21 100 CYS B O 1
ATOM 747 N N . GLU B 1 42 ? 16.201 0.637 24.189 1.00 10.19 101 GLU B N 1
ATOM 748 C CA . GLU B 1 42 ? 16.063 -0.493 25.111 1.00 9.82 101 GLU B CA 1
ATOM 749 C C . GLU B 1 42 ? 16.922 -1.648 24.622 1.00 9.19 101 GLU B C 1
ATOM 750 O O . GLU B 1 42 ? 16.719 -2.162 23.518 1.00 7.30 101 GLU B O 1
ATOM 756 N N . ALA B 1 43 ? 17.885 -2.037 25.450 1.00 8.69 102 ALA B N 1
ATOM 757 C CA . ALA B 1 43 ? 18.836 -3.087 25.109 1.00 9.66 102 ALA B CA 1
ATOM 758 C C . ALA B 1 43 ? 18.790 -4.305 26.014 1.00 10.14 102 ALA B C 1
ATOM 759 O O . ALA B 1 43 ? 18.272 -4.258 27.126 1.00 9.62 102 ALA B O 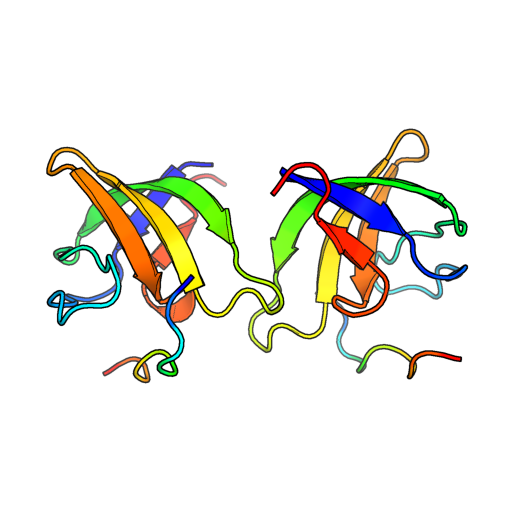1
ATOM 761 N N . GLN B 1 44 ? 19.424 -5.376 25.557 1.00 10.92 103 GLN B N 1
ATOM 762 C CA . GLN B 1 44 ? 19.478 -6.623 26.299 1.00 13.64 103 GLN B CA 1
ATOM 763 C C . GLN B 1 44 ? 20.926 -7.132 26.225 1.00 14.58 103 GLN B C 1
ATOM 764 O O . GLN B 1 44 ? 21.517 -7.156 25.146 1.00 12.28 103 GLN B O 1
ATOM 770 N N . THR B 1 45 ? 21.513 -7.472 27.368 1.00 13.10 104 THR B N 1
ATOM 771 C CA . THR B 1 45 ? 22.881 -7.983 27.414 1.00 14.48 104 THR B CA 1
ATOM 772 C C . THR B 1 45 ? 22.873 -9.175 28.358 1.00 17.16 104 THR B C 1
ATOM 773 O O . THR B 1 45 ? 21.829 -9.542 28.883 1.00 17.49 104 THR B O 1
ATOM 777 N N . LYS B 1 46 ? 24.042 -9.747 28.622 1.00 21.70 105 LYS B N 1
ATOM 778 C CA . LYS B 1 46 ? 24.131 -10.878 29.541 1.00 26.19 105 LYS B CA 1
ATOM 779 C C . LYS B 1 46 ? 23.738 -10.440 30.945 1.00 26.77 105 LYS B C 1
ATOM 780 O O . LYS B 1 46 ? 23.214 -11.229 31.725 1.00 27.81 105 LYS B O 1
ATOM 786 N N . ASN B 1 47 ? 23.967 -9.169 31.250 1.00 24.65 106 ASN B N 1
ATOM 787 C CA . ASN B 1 47 ? 23.651 -8.638 32.559 1.00 24.61 106 ASN B CA 1
ATOM 788 C C . ASN B 1 47 ? 22.180 -8.319 32.796 1.00 24.05 106 ASN B C 1
ATOM 789 O O . ASN B 1 47 ? 21.749 -8.248 33.940 1.00 26.30 106 ASN B O 1
ATOM 794 N N . GLY B 1 48 ? 21.406 -8.108 31.742 1.00 20.64 107 GLY B N 1
ATOM 795 C CA . GLY B 1 48 ? 20.008 -7.794 31.953 1.00 16.51 107 GLY B CA 1
ATOM 796 C C . GLY B 1 48 ? 19.393 -7.021 30.806 1.00 15.71 107 GLY B C 1
ATOM 797 O O . GLY B 1 48 ? 19.939 -7.001 29.704 1.00 15.64 107 GLY B O 1
ATOM 798 N N . GLN B 1 49 ? 18.295 -6.331 31.086 1.00 13.42 108 GLN B N 1
ATOM 799 C CA . GLN B 1 49 ? 17.567 -5.578 30.080 1.00 13.52 108 GLN B CA 1
ATOM 800 C C . GLN B 1 49 ? 17.193 -4.194 30.618 1.00 12.70 108 GLN B C 1
ATOM 801 O O . GLN B 1 49 ? 16.858 -4.056 31.796 1.00 15.43 108 GLN B O 1
ATOM 807 N N . GLY B 1 50 ? 17.268 -3.172 29.773 1.00 8.74 109 GLY B N 1
ATOM 808 C CA . GLY B 1 50 ? 16.944 -1.831 30.226 1.00 6.59 109 GLY B CA 1
ATOM 809 C C . GLY B 1 50 ? 17.372 -0.778 29.229 1.00 6.48 109 GLY B C 1
ATOM 810 O O . GLY B 1 50 ? 17.871 -1.109 28.160 1.00 6.43 109 GLY B O 1
ATOM 811 N N . TRP B 1 51 ? 17.228 0.487 29.595 1.00 4.39 110 TRP B N 1
ATOM 812 C CA . TRP B 1 51 ? 17.559 1.587 28.698 1.00 4.65 110 TRP B CA 1
ATOM 813 C C . TRP B 1 51 ? 18.999 2.080 28.720 1.00 4.91 110 TRP B C 1
ATOM 814 O O . TRP B 1 51 ? 19.623 2.171 29.788 1.00 3.83 110 TRP B O 1
ATOM 825 N N . VAL B 1 52 ? 19.514 2.408 27.536 1.00 4.90 111 VAL B N 1
ATOM 826 C CA . VAL B 1 52 ? 20.874 2.952 27.372 1.00 5.60 111 VAL B CA 1
ATOM 827 C C . VAL B 1 52 ? 20.759 4.107 26.364 1.00 5.50 111 VAL B C 1
ATOM 828 O O . VAL B 1 52 ? 19.760 4.200 25.635 1.00 2.99 111 VAL B O 1
ATOM 832 N N . PRO B 1 53 ? 21.731 5.044 26.363 1.00 5.17 112 PRO B N 1
ATOM 833 C CA . PRO B 1 53 ? 21.646 6.163 25.408 1.00 4.48 112 PRO B CA 1
ATOM 834 C C . PRO B 1 53 ? 21.853 5.661 23.978 1.00 4.34 112 PRO B C 1
ATOM 835 O O . PRO B 1 53 ? 22.763 4.880 23.720 1.00 2.85 112 PRO B O 1
ATOM 839 N N . SER B 1 54 ? 21.014 6.119 23.057 1.00 5.18 113 SER B N 1
ATOM 840 C CA . SER B 1 54 ? 21.096 5.716 21.654 1.00 8.30 113 SER B CA 1
ATOM 841 C C . SER B 1 54 ? 22.441 5.977 20.985 1.00 7.65 113 SER B C 1
ATOM 842 O O . SER B 1 54 ? 22.880 5.193 20.151 1.00 8.41 113 SER B O 1
ATOM 845 N N . ASN B 1 55 ? 23.087 7.086 21.326 1.00 7.44 114 ASN B N 1
ATOM 846 C CA . ASN B 1 55 ? 24.377 7.403 20.727 1.00 7.59 114 ASN B CA 1
ATOM 847 C C . ASN B 1 55 ? 25.584 6.837 21.489 1.00 7.41 114 ASN B C 1
ATOM 848 O O . ASN B 1 55 ? 26.718 7.246 21.269 1.00 7.11 114 ASN B O 1
ATOM 853 N N . TYR B 1 56 ? 25.332 5.891 22.387 1.00 6.52 115 TYR B N 1
ATOM 854 C CA . TYR B 1 56 ? 26.410 5.242 23.123 1.00 5.48 115 TYR B CA 1
ATOM 855 C C . TYR B 1 56 ? 26.699 3.885 22.499 1.00 4.70 115 TYR B C 1
ATOM 856 O O . TYR B 1 56 ? 27.553 3.158 22.988 1.00 5.75 115 TYR B O 1
ATOM 865 N N . ILE B 1 57 ? 25.975 3.533 21.439 1.00 4.08 116 ILE B N 1
ATOM 866 C CA . ILE B 1 57 ? 26.153 2.240 20.779 1.00 6.16 116 ILE B CA 1
ATOM 867 C C . ILE B 1 57 ? 26.249 2.394 19.259 1.00 7.40 116 ILE B C 1
ATOM 868 O O . ILE B 1 57 ? 25.901 3.444 18.711 1.00 7.79 116 ILE B O 1
ATOM 873 N N . THR B 1 58 ? 26.703 1.340 18.584 1.00 8.31 117 THR B N 1
ATOM 874 C CA . THR B 1 58 ? 26.845 1.363 17.128 1.00 6.53 117 THR B CA 1
ATOM 875 C C . THR B 1 58 ? 26.544 -0.032 16.571 1.00 7.56 117 THR B C 1
ATOM 876 O O . THR B 1 58 ? 26.763 -1.037 17.242 1.00 7.85 117 THR B O 1
ATOM 880 N N . PRO B 1 59 ? 25.977 -0.113 15.355 1.00 9.19 118 PRO B N 1
ATOM 881 C CA . PRO B 1 59 ? 25.662 -1.426 14.787 1.00 8.56 118 PRO B CA 1
ATOM 882 C C . PRO B 1 59 ? 26.852 -2.259 14.342 1.00 9.23 118 PRO B C 1
ATOM 883 O O . PRO B 1 59 ? 27.905 -1.725 14.009 1.00 8.36 118 PRO B O 1
ATOM 887 N N . VAL B 1 60 ? 26.687 -3.578 14.384 1.00 11.20 119 VAL B N 1
ATOM 888 C CA . VAL B 1 60 ? 27.724 -4.505 13.947 1.00 16.83 119 VAL B CA 1
ATOM 889 C C . VAL B 1 60 ? 27.206 -5.340 12.779 1.00 22.99 119 VAL B C 1
ATOM 890 O O . VAL B 1 60 ? 26.114 -5.909 12.844 1.00 20.55 119 VAL B O 1
ATOM 894 N N . ASN B 1 61 ? 28.022 -5.415 11.732 1.00 30.57 120 ASN B N 1
ATOM 895 C CA . ASN B 1 61 ? 27.738 -6.177 10.520 1.00 38.26 120 ASN B CA 1
ATOM 896 C C . ASN B 1 61 ? 26.735 -5.438 9.660 1.00 40.20 120 ASN B C 1
ATOM 897 O O . ASN B 1 61 ? 25.558 -5.799 9.584 1.00 43.04 120 ASN B O 1
ATOM 902 N N . SER B 1 62 ? 27.220 -4.375 9.035 1.00 41.90 121 SER B N 1
ATOM 903 C CA . SER B 1 62 ? 26.407 -3.533 8.181 1.00 43.61 121 SER B CA 1
ATOM 904 C C . SER B 1 62 ? 27.351 -2.797 7.214 1.00 44.31 121 SER B C 1
ATOM 905 O O . SER B 1 62 ? 27.224 -1.568 7.027 1.00 46.50 121 SER B O 1
ATOM 909 N N . ALA C 2 1 ? 19.126 2.911 5.771 1.00 8.17 1 ALA C N 1
ATOM 910 C CA . ALA C 2 1 ? 17.830 3.593 6.097 1.00 10.49 1 ALA C CA 1
ATOM 911 C C . ALA C 2 1 ? 17.701 4.895 5.305 1.00 10.09 1 ALA C C 1
ATOM 912 O O . ALA C 2 1 ? 18.703 5.417 4.805 1.00 10.41 1 ALA C O 1
ATOM 914 N N . PRO C 2 2 ? 16.475 5.454 5.210 1.00 9.96 2 PRO C N 1
ATOM 915 C CA . PRO C 2 2 ? 16.212 6.699 4.478 1.00 9.19 2 PRO C CA 1
ATOM 916 C C . PRO C 2 2 ? 17.009 7.9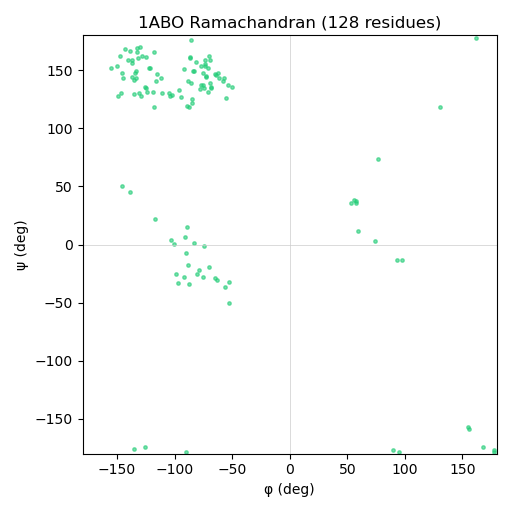10 4.964 1.00 11.23 2 PRO C C 1
ATOM 917 O O . PRO C 2 2 ? 17.213 8.098 6.160 1.00 12.11 2 PRO C O 1
ATOM 921 N N . THR C 2 3 ? 17.468 8.731 4.029 1.00 13.65 3 THR C N 1
ATOM 922 C CA . THR C 2 3 ? 18.212 9.926 4.394 1.00 15.13 3 THR C CA 1
ATOM 923 C C . THR C 2 3 ? 17.242 11.078 4.568 1.00 16.91 3 THR C C 1
ATOM 924 O O . THR C 2 3 ? 17.632 12.163 4.982 1.00 20.72 3 THR C O 1
ATOM 928 N N . MET C 2 4 ? 15.980 10.862 4.221 1.00 15.80 4 MET C N 1
ATOM 929 C CA . MET C 2 4 ? 14.994 11.913 4.410 1.00 17.52 4 MET C CA 1
ATOM 930 C C . MET C 2 4 ? 14.369 11.715 5.794 1.00 16.56 4 MET C C 1
ATOM 931 O O . MET C 2 4 ? 14.380 10.610 6.343 1.00 16.97 4 MET C O 1
ATOM 936 N N . PRO C 2 5 ? 13.925 12.800 6.430 1.00 16.16 5 PRO C N 1
ATOM 937 C CA . PRO C 2 5 ? 13.323 12.633 7.755 1.00 15.73 5 PRO C CA 1
ATOM 938 C C . PRO C 2 5 ? 11.902 12.086 7.585 1.00 13.35 5 PRO C C 1
ATOM 939 O O . PRO C 2 5 ? 11.293 12.246 6.522 1.00 11.31 5 PRO C O 1
ATOM 943 N N . PRO C 2 6 ? 11.390 11.371 8.603 1.00 12.85 6 PRO C N 1
ATOM 944 C CA . PRO C 2 6 ? 10.044 10.795 8.559 1.00 12.54 6 PRO C CA 1
ATOM 945 C C . PRO C 2 6 ? 8.986 11.878 8.700 1.00 13.64 6 PRO C C 1
ATOM 946 O O . PRO C 2 6 ? 9.204 12.882 9.394 1.00 12.14 6 PRO C O 1
ATOM 950 N N . PRO C 2 7 ? 7.849 11.724 8.005 1.00 12.93 7 PRO C N 1
ATOM 951 C CA . PRO C 2 7 ? 6.812 12.746 8.133 1.00 12.44 7 PRO C CA 1
ATOM 952 C C . PRO C 2 7 ? 6.196 12.671 9.534 1.00 12.92 7 PRO C C 1
ATOM 953 O O . PRO C 2 7 ? 6.369 11.682 10.256 1.00 10.61 7 PRO C O 1
ATOM 957 N N . LEU C 2 8 ? 5.513 13.737 9.927 1.00 11.33 8 LEU C N 1
ATOM 958 C CA . LEU C 2 8 ? 4.856 13.777 11.217 1.00 13.49 8 LEU C CA 1
ATOM 959 C C . LEU C 2 8 ? 3.524 13.042 11.083 1.00 13.09 8 LEU C C 1
ATOM 960 O O . LEU C 2 8 ? 3.052 12.819 9.972 1.00 11.44 8 LEU C O 1
ATOM 965 N N . PRO C 2 9 ? 2.970 12.545 12.199 1.00 12.72 9 PRO C N 1
ATOM 966 C CA . PRO C 2 9 ? 1.679 11.849 12.155 1.00 14.11 9 PRO C CA 1
ATOM 967 C C . PRO C 2 9 ? 0.667 12.881 11.656 1.00 16.94 9 PRO C C 1
ATOM 968 O O . PRO C 2 9 ? 0.828 14.079 11.911 1.00 14.81 9 PRO C O 1
ATOM 972 N N . PRO C 2 10 ? -0.359 12.446 10.910 1.00 20.68 10 PRO C N 1
ATOM 973 C CA . PRO C 2 10 ? -1.343 13.419 10.418 1.00 23.53 10 PRO C CA 1
ATOM 974 C C . PRO C 2 10 ? -2.052 14.214 11.524 1.00 25.67 10 PRO C C 1
ATOM 975 O O . PRO C 2 10 ? -2.197 13.684 12.649 1.00 28.72 10 PRO C O 1
ATOM 980 N N . ALA D 2 1 ? 10.008 4.546 29.295 1.00 12.45 1 ALA D N 1
ATOM 981 C CA . ALA D 2 1 ? 11.341 5.134 28.972 1.00 13.60 1 ALA D CA 1
ATOM 982 C C . ALA D 2 1 ? 11.680 6.231 29.986 1.00 12.76 1 ALA D C 1
ATOM 983 O O . ALA D 2 1 ? 10.778 6.844 30.572 1.00 12.10 1 ALA D O 1
ATOM 985 N N . PRO D 2 2 ? 12.979 6.524 30.172 1.00 11.53 2 PRO D N 1
ATOM 986 C CA . PRO D 2 2 ? 13.415 7.554 31.127 1.00 11.11 2 PRO D CA 1
ATOM 987 C C . PRO D 2 2 ? 12.816 8.928 30.851 1.00 14.27 2 PRO D C 1
ATOM 988 O O . PRO D 2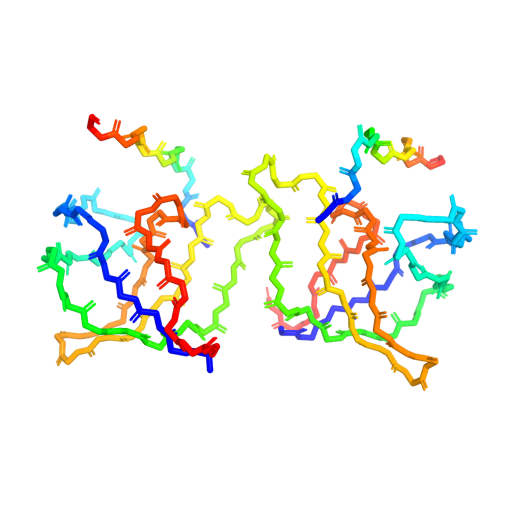 2 ? 12.628 9.319 29.689 1.00 15.38 2 PRO D O 1
ATOM 992 N N . THR D 2 3 ? 12.516 9.648 31.930 1.00 14.06 3 THR D N 1
ATOM 993 C CA . THR D 2 3 ? 11.929 10.982 31.857 1.00 15.17 3 THR D CA 1
ATOM 994 C C . THR D 2 3 ? 13.014 12.064 31.827 1.00 17.13 3 THR D C 1
ATOM 995 O O . THR D 2 3 ? 12.724 13.256 31.851 1.00 20.60 3 THR D O 1
ATOM 999 N N . MET D 2 4 ? 14.262 11.635 31.743 1.00 19.12 4 MET D N 1
ATOM 1000 C CA . MET D 2 4 ? 15.406 12.539 31.719 1.00 20.26 4 MET D CA 1
ATOM 1001 C C . MET D 2 4 ? 16.207 12.314 30.432 1.00 19.34 4 MET D C 1
ATOM 1002 O O . MET D 2 4 ? 16.138 11.235 29.844 1.00 17.84 4 MET D O 1
ATOM 1007 N N . PRO D 2 5 ? 16.903 13.354 29.926 1.00 19.59 5 PRO D N 1
ATOM 1008 C CA . PRO D 2 5 ? 17.684 13.147 28.701 1.00 16.85 5 PRO D CA 1
ATOM 1009 C C . PRO D 2 5 ? 18.925 12.326 29.062 1.00 14.61 5 PRO D C 1
ATOM 1010 O O . PRO D 2 5 ? 19.347 12.317 30.219 1.00 11.21 5 PRO D O 1
ATOM 1014 N N . PRO D 2 6 ? 19.479 11.564 28.100 1.00 11.61 6 PRO D N 1
ATOM 1015 C CA . PRO D 2 6 ? 20.670 10.769 28.421 1.00 10.67 6 PRO D CA 1
ATOM 1016 C C . PRO D 2 6 ? 21.904 11.662 28.558 1.00 10.14 6 PRO D C 1
ATOM 1017 O O . PRO D 2 6 ? 21.905 12.793 28.086 1.00 10.67 6 PRO D O 1
ATOM 1021 N N . PRO D 2 7 ? 22.953 11.189 29.251 1.00 10.66 7 PRO D N 1
ATOM 1022 C CA . PRO D 2 7 ? 24.131 12.055 29.368 1.00 11.28 7 PRO D CA 1
ATOM 1023 C C . PRO D 2 7 ? 24.802 12.187 28.004 1.00 12.43 7 PRO D C 1
ATOM 1024 O O . PRO D 2 7 ? 24.591 11.344 27.130 1.00 12.57 7 PRO D O 1
ATOM 1028 N N . LEU D 2 8 ? 25.596 13.240 27.818 1.00 12.14 8 LEU D N 1
ATOM 1029 C CA . LEU D 2 8 ? 26.307 13.452 26.555 1.00 13.23 8 LEU D CA 1
ATOM 1030 C C . LEU D 2 8 ? 27.452 12.452 26.466 1.00 14.24 8 LEU D C 1
ATOM 1031 O O . LEU D 2 8 ? 27.881 11.902 27.481 1.00 13.89 8 LEU D O 1
ATOM 1036 N N . PRO D 2 9 ? 27.893 12.125 25.242 1.00 14.84 9 PRO D N 1
ATOM 1037 C CA . PRO D 2 9 ? 29.005 11.183 25.105 1.00 17.35 9 PRO D CA 1
ATOM 1038 C C . PRO D 2 9 ? 30.230 11.857 25.738 1.00 20.78 9 PRO D C 1
ATOM 1039 O O . PRO D 2 9 ? 30.354 13.086 25.691 1.00 19.12 9 PRO D O 1
ATOM 1043 N N . PRO D 2 10 ? 31.121 11.074 26.372 1.00 22.96 10 PRO D N 1
ATOM 1044 C CA . PRO D 2 10 ? 32.322 11.637 27.004 1.00 25.31 10 PRO D CA 1
ATOM 1045 C C . PRO D 2 10 ? 33.333 12.203 26.000 1.00 26.64 10 PRO D C 1
ATOM 1046 O O . PRO D 2 10 ? 33.209 11.904 24.790 1.00 28.86 10 PRO D O 1
#

Radius of gyration: 15.39 Å; Cα contacts (8 Å, |Δi|>4): 307; chains: 4; bounding box: 38×25×40 Å

InterPro domains:
  IPR000719 Protein kinase domain [PS50011] (242-493)
  IPR000980 SH2 domain [PF00017] (127-202)
  IPR000980 SH2 domain [PS50001] (127-217)
  IPR000980 SH2 domain [SM00252] (125-208)
  IPR001245 Serine-threonine/tyrosine-protein kinase, catalytic domain [PF07714] (242-492)
  IPR001245 Serine-threonine/tyrosine-protein kinase, catalytic domain [PR00109] (315-328)
  IPR001245 Serine-threonine/tyrosine-protein kinase, catalytic domain [PR00109] (353-371)
  IPR001245 Serine-threonine/tyrosine-protein kinase, catalytic domain [PR00109] (401-411)
  IPR001245 Serine-threonine/tyrosine-protein kinase, catalytic domain [PR00109] (420-442)
  IPR001245 Serine-threonine/tyrosine-protein kinase, catalytic domain [PR00109] (464-486)
  IPR001452 SH3 domain [PF00018] (67-113)
  IPR001452 SH3 domain [PS50002] (61-121)
  IPR001452 SH3 domain [SM00326] (64-120)
  IPR008266 Tyrosine-protein kinase, active site [PS00109] (359-371)
  IPR011009 Protein kinase-like domain superfamily [SSF56112] (231-498)
  IPR015015 F-actin binding [PF08919] (1019-1123)
  IPR015015 F-actin binding [SM00808] (997-1123)
  IPR017441 Protein kinase, ATP binding site [PS00107] (248-271)
  IPR020635 Tyrosine-protein kinase, catalytic domain [SM00219] (242-493)
  IPR035837 Tyrosine-protein kinase ABL, SH2 domain [cd09935] (123-216)